Protein AF-A0A497KCW9-F1 (afdb_monomer_lite)

Radius of gyration: 21.96 Å; chains: 1; bounding box: 40×34×73 Å

pLDDT: mean 77.79, std 17.4, range [43.53, 96.5]

Sequence (121 aa):
HYIEQTDIYDTYLEKVMHQQPVEIPEDITVHGALIPYGASPLESLIITAIVKFGKGKASKEKIIDYLTLKPPEGGGWFKRTSTLILKVERALTRMVSRGDLTYHPETEQYEAIKKPSTTPL

Structure (mmCIF, N/CA/C/O backbone):
data_AF-A0A497KCW9-F1
#
_entry.id   AF-A0A497KCW9-F1
#
loop_
_atom_site.group_PDB
_atom_site.id
_atom_site.type_symbol
_atom_site.label_atom_id
_atom_site.label_alt_id
_atom_site.label_comp_id
_atom_site.label_asym_id
_atom_site.label_entity_id
_atom_site.label_seq_id
_atom_site.pdbx_PDB_ins_code
_atom_site.Cartn_x
_atom_site.Cartn_y
_atom_site.Cartn_z
_atom_site.occupancy
_atom_site.B_iso_or_equiv
_atom_site.auth_seq_id
_atom_site.auth_comp_id
_atom_site.auth_asym_id
_atom_site.auth_atom_id
_atom_site.pdbx_PDB_model_num
ATOM 1 N N . HIS A 1 1 ? 20.075 -14.583 -62.138 1.00 44.44 1 HIS A N 1
ATOM 2 C CA . HIS A 1 1 ? 20.190 -13.906 -60.832 1.00 44.44 1 HIS A CA 1
ATOM 3 C C . HIS A 1 1 ? 19.248 -14.579 -59.836 1.00 44.44 1 HIS A C 1
ATOM 5 O O . HIS A 1 1 ? 18.080 -14.235 -59.816 1.00 44.44 1 HIS A O 1
ATOM 11 N N . TYR A 1 2 ? 19.707 -15.603 -59.106 1.00 46.69 2 TYR A N 1
ATO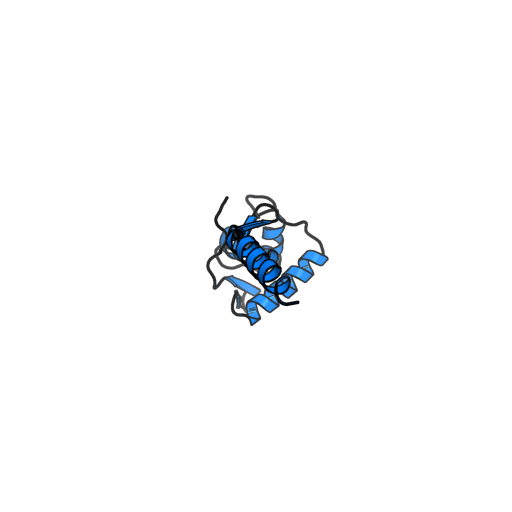M 12 C CA . TYR A 1 2 ? 18.900 -16.344 -58.108 1.00 46.69 2 TYR A CA 1
ATOM 13 C C . TYR A 1 2 ? 19.750 -16.845 -56.919 1.00 46.69 2 TYR A C 1
ATOM 15 O O . TYR A 1 2 ? 19.319 -17.714 -56.174 1.00 46.69 2 TYR A O 1
ATOM 23 N N . ILE A 1 3 ? 20.977 -16.331 -56.767 1.00 52.38 3 ILE A N 1
ATOM 24 C CA . ILE A 1 3 ? 21.977 -16.849 -55.813 1.00 52.38 3 ILE A CA 1
ATOM 25 C C . ILE A 1 3 ? 22.091 -15.947 -54.568 1.00 52.38 3 ILE A C 1
ATOM 27 O O . ILE A 1 3 ? 22.458 -16.420 -53.504 1.00 52.38 3 ILE A O 1
ATOM 31 N N . GLU A 1 4 ? 21.697 -14.671 -54.653 1.00 51.97 4 GLU A N 1
ATOM 32 C CA . GLU A 1 4 ? 21.875 -13.709 -53.550 1.00 51.97 4 GLU A CA 1
ATOM 33 C C . GLU A 1 4 ? 20.802 -13.790 -52.451 1.00 51.97 4 GLU A C 1
ATOM 35 O O . GLU A 1 4 ? 21.050 -13.354 -51.335 1.00 51.97 4 GLU A O 1
ATOM 40 N N . GLN A 1 5 ? 19.609 -14.332 -52.721 1.00 48.59 5 GLN A N 1
ATOM 41 C CA . GLN A 1 5 ? 18.525 -14.359 -51.722 1.00 48.59 5 GLN A CA 1
ATOM 42 C C . GLN A 1 5 ? 18.635 -15.513 -50.721 1.00 48.59 5 GLN A C 1
ATOM 44 O O . GLN A 1 5 ? 18.206 -15.355 -49.579 1.00 48.59 5 GLN A O 1
ATOM 49 N N . THR A 1 6 ? 19.209 -16.648 -51.126 1.00 50.00 6 THR A N 1
ATOM 50 C CA . THR A 1 6 ? 19.367 -17.824 -50.258 1.00 50.00 6 THR A CA 1
ATOM 51 C C . THR A 1 6 ? 20.364 -17.543 -49.132 1.00 50.00 6 THR A C 1
ATOM 53 O O . THR A 1 6 ? 20.085 -17.829 -47.974 1.00 50.00 6 THR A O 1
ATOM 56 N N . ASP A 1 7 ? 21.460 -16.854 -49.461 1.00 55.81 7 ASP A N 1
ATOM 57 C CA . ASP A 1 7 ? 22.552 -16.525 -48.537 1.00 55.81 7 ASP A CA 1
ATOM 58 C C . ASP A 1 7 ? 22.087 -15.617 -47.381 1.00 55.81 7 ASP A C 1
ATOM 60 O O . ASP A 1 7 ? 22.426 -15.810 -46.215 1.00 55.81 7 ASP A O 1
ATOM 64 N N . ILE A 1 8 ? 21.203 -14.658 -47.679 1.00 55.53 8 ILE A N 1
ATOM 65 C CA . ILE A 1 8 ? 20.656 -13.734 -46.674 1.00 55.53 8 ILE A CA 1
ATOM 66 C C . ILE A 1 8 ? 19.743 -14.478 -45.692 1.00 55.53 8 ILE A C 1
ATOM 68 O O . ILE A 1 8 ? 19.742 -14.164 -44.501 1.00 55.53 8 ILE A O 1
ATOM 72 N N . TYR A 1 9 ? 18.966 -15.448 -46.181 1.00 53.75 9 TYR A N 1
ATOM 73 C CA . TYR A 1 9 ? 18.036 -16.222 -45.359 1.00 53.75 9 TYR A CA 1
ATOM 74 C C . TYR A 1 9 ? 18.776 -17.203 -44.445 1.00 53.75 9 TYR A C 1
ATOM 76 O O . TYR A 1 9 ? 18.468 -17.265 -43.254 1.00 53.75 9 TYR A O 1
ATOM 84 N N . ASP A 1 10 ? 19.792 -17.885 -44.977 1.00 57.66 10 ASP A N 1
ATOM 85 C CA . ASP A 1 10 ? 20.649 -18.799 -44.217 1.00 57.66 10 ASP A CA 1
ATOM 86 C C . ASP A 1 10 ? 21.450 -18.039 -43.149 1.00 57.66 10 ASP A C 1
ATOM 88 O O . ASP A 1 10 ? 21.443 -18.419 -41.978 1.00 57.66 10 ASP A O 1
ATOM 92 N N . THR A 1 11 ? 22.009 -16.873 -43.496 1.00 60.38 11 THR A N 1
ATOM 93 C CA . THR A 1 11 ? 22.719 -16.007 -42.538 1.00 60.38 11 THR A CA 1
ATOM 94 C C . THR A 1 11 ? 21.799 -15.503 -41.418 1.00 60.38 11 THR A C 1
ATOM 96 O O . THR A 1 11 ? 22.215 -15.382 -40.262 1.00 60.38 11 THR A O 1
ATOM 99 N N . TYR A 1 12 ? 20.534 -15.192 -41.724 1.00 59.53 12 TYR A N 1
ATOM 100 C CA . TYR A 1 12 ? 19.566 -14.771 -40.708 1.00 59.53 12 TYR A CA 1
ATOM 101 C C . TYR A 1 12 ? 19.179 -15.928 -39.785 1.00 59.53 12 TYR A C 1
ATOM 103 O O . TYR A 1 12 ? 19.075 -15.725 -38.575 1.00 59.53 12 TYR A O 1
ATOM 111 N N . LEU A 1 13 ? 18.993 -17.132 -40.338 1.00 58.34 13 LEU A N 1
ATOM 112 C CA . LEU A 1 13 ? 18.678 -18.325 -39.558 1.00 58.34 13 LEU A CA 1
ATOM 113 C C . LEU A 1 13 ? 19.812 -18.665 -38.592 1.00 58.34 13 LEU A C 1
ATOM 115 O O . LEU A 1 13 ? 19.550 -18.821 -37.402 1.00 58.34 13 LEU A O 1
ATOM 119 N N . GLU A 1 14 ? 21.062 -18.688 -39.058 1.00 59.94 14 GLU A N 1
ATOM 120 C CA . GLU A 1 14 ? 22.222 -18.930 -38.193 1.00 59.94 14 GLU A CA 1
ATOM 121 C C . GLU A 1 14 ? 22.322 -17.873 -37.085 1.00 59.94 14 GLU A C 1
ATOM 123 O O . GLU A 1 14 ? 22.516 -18.196 -35.912 1.00 59.94 14 GLU A O 1
ATOM 128 N N . LYS A 1 15 ? 22.084 -16.597 -37.412 1.00 60.19 15 LYS A N 1
ATOM 129 C CA . LYS A 1 15 ? 22.119 -15.504 -36.433 1.00 60.19 15 LYS A CA 1
ATOM 130 C C . LYS A 1 15 ? 21.029 -15.615 -35.365 1.00 60.19 15 LYS A C 1
ATOM 132 O O . LYS A 1 15 ? 21.272 -15.223 -34.227 1.00 60.19 15 LYS A O 1
ATOM 137 N N . VAL A 1 16 ? 19.846 -16.128 -35.706 1.00 59.03 16 VAL A N 1
ATOM 138 C CA . VAL A 1 16 ? 18.755 -16.374 -34.745 1.00 59.03 16 VAL A CA 1
ATOM 139 C C . VAL A 1 16 ? 19.015 -17.650 -33.939 1.00 59.03 16 VAL A C 1
ATOM 141 O O . VAL A 1 16 ? 18.774 -17.663 -32.737 1.00 59.03 16 VAL A O 1
ATOM 144 N N . MET A 1 17 ? 19.577 -18.693 -34.553 1.00 59.75 17 MET A N 1
ATOM 145 C CA . MET A 1 17 ? 19.942 -19.942 -33.872 1.00 59.75 17 MET A CA 1
ATOM 146 C C . MET A 1 17 ? 21.087 -19.763 -32.862 1.00 59.75 17 MET A C 1
ATOM 148 O O . MET A 1 17 ? 21.161 -20.506 -31.886 1.00 59.75 17 MET A O 1
ATOM 152 N N . HIS A 1 18 ? 21.954 -18.766 -33.063 1.00 60.53 18 HIS A N 1
ATOM 153 C CA . HIS A 1 18 ? 23.040 -18.412 -32.144 1.00 60.53 18 HIS A CA 1
ATOM 154 C C . HIS A 1 18 ? 22.680 -17.334 -31.109 1.00 60.53 18 HIS A C 1
ATOM 156 O O . HIS A 1 18 ? 23.516 -17.006 -30.262 1.00 60.53 18 HIS A O 1
ATOM 162 N N . GLN A 1 19 ? 21.460 -16.785 -31.128 1.00 58.72 19 GLN A N 1
ATOM 163 C CA . GLN A 1 19 ? 20.990 -15.961 -30.017 1.00 58.72 19 GLN A CA 1
ATOM 164 C C . GLN A 1 19 ? 20.716 -16.877 -28.828 1.00 58.72 19 GLN A C 1
ATOM 166 O O . GLN A 1 19 ? 19.754 -17.644 -28.822 1.00 58.72 19 GLN A O 1
ATOM 171 N N . GLN A 1 20 ? 21.575 -16.804 -27.809 1.00 58.50 20 GLN A N 1
ATOM 172 C CA . GLN A 1 20 ? 21.244 -17.385 -26.515 1.00 58.50 20 GLN A CA 1
ATOM 173 C C . GLN A 1 20 ? 19.894 -16.805 -26.066 1.00 58.50 20 GLN A C 1
ATOM 175 O O . GLN A 1 20 ? 19.708 -15.587 -26.175 1.00 58.50 20 GLN A O 1
ATOM 180 N N . PRO A 1 21 ? 18.946 -17.641 -25.602 1.00 55.69 21 PRO A N 1
ATOM 181 C CA . PRO A 1 21 ? 17.703 -17.153 -25.031 1.00 55.69 21 PRO A CA 1
ATOM 182 C C . PRO A 1 21 ? 18.040 -16.099 -23.982 1.00 55.69 21 PRO A C 1
ATOM 184 O O . PRO A 1 21 ? 18.839 -16.354 -23.082 1.00 55.69 21 PRO A O 1
ATOM 187 N N . VAL A 1 22 ? 17.481 -14.898 -24.119 1.00 58.72 22 VAL A N 1
ATOM 188 C CA . VAL A 1 22 ? 17.640 -13.879 -23.084 1.00 58.72 22 VAL A CA 1
ATOM 189 C C . VAL A 1 22 ? 16.900 -14.402 -21.858 1.00 58.72 22 VAL A C 1
ATOM 191 O O . VAL A 1 22 ? 15.671 -14.462 -21.861 1.00 58.72 22 VAL A O 1
ATOM 194 N N . GLU A 1 23 ? 17.643 -14.834 -20.841 1.00 61.06 23 GLU A N 1
ATOM 195 C CA . GLU A 1 23 ? 17.069 -15.252 -19.566 1.00 61.06 23 GLU A CA 1
ATOM 196 C C . GLU A 1 23 ? 16.393 -14.037 -18.924 1.00 61.06 23 GLU A C 1
ATOM 198 O O . GLU A 1 23 ? 17.043 -13.080 -18.497 1.00 61.06 23 GLU A O 1
ATOM 203 N N . ILE A 1 24 ? 15.060 -14.043 -18.925 1.00 57.38 24 ILE A N 1
ATOM 204 C CA . ILE A 1 24 ? 14.266 -13.023 -18.248 1.00 57.38 24 ILE A CA 1
ATOM 205 C C . ILE A 1 24 ? 14.313 -13.356 -16.754 1.00 57.38 24 ILE A C 1
ATOM 207 O O . ILE A 1 24 ? 13.883 -14.448 -16.377 1.00 57.38 24 ILE A O 1
ATOM 211 N N . PRO A 1 25 ? 14.827 -12.459 -15.897 1.00 58.78 25 PRO A N 1
ATOM 212 C CA . PRO A 1 25 ? 14.892 -12.725 -14.468 1.00 58.78 25 PRO A CA 1
ATOM 213 C C . PRO A 1 25 ? 13.478 -12.812 -13.886 1.00 58.78 25 PRO A C 1
ATOM 215 O O . PRO A 1 25 ? 12.598 -12.058 -14.292 1.00 58.78 25 PRO A O 1
ATOM 218 N N . GLU A 1 26 ? 13.261 -13.708 -12.923 1.00 57.84 26 GLU A N 1
ATOM 219 C CA . GLU A 1 26 ? 11.961 -13.854 -12.251 1.00 57.84 26 GLU A CA 1
ATOM 220 C C . GLU A 1 26 ? 11.643 -12.651 -11.348 1.00 57.84 26 GLU A C 1
ATOM 222 O O . GLU A 1 26 ? 10.490 -12.230 -11.270 1.00 57.84 26 GLU A O 1
ATOM 227 N N . ASP A 1 27 ? 12.672 -12.048 -10.743 1.00 65.19 27 ASP A N 1
ATOM 228 C CA . ASP A 1 27 ? 12.577 -10.907 -9.831 1.00 65.19 27 ASP A CA 1
ATOM 229 C C . ASP A 1 27 ? 13.538 -9.773 -10.227 1.00 65.19 27 ASP A C 1
ATOM 231 O O . ASP A 1 27 ? 14.633 -9.988 -10.748 1.00 65.19 27 ASP A O 1
ATOM 235 N N . ILE A 1 28 ? 13.148 -8.538 -9.915 1.00 54.84 28 ILE A N 1
ATOM 236 C CA . ILE A 1 28 ? 13.967 -7.329 -10.027 1.00 54.84 28 ILE A CA 1
ATOM 237 C C . ILE A 1 28 ? 14.067 -6.626 -8.674 1.00 54.84 28 ILE A C 1
ATOM 239 O O . ILE A 1 28 ? 13.083 -6.478 -7.949 1.00 54.84 28 ILE A O 1
ATOM 243 N N . THR A 1 29 ? 15.257 -6.129 -8.339 1.00 59.56 29 THR A N 1
ATOM 244 C CA . THR A 1 29 ? 15.443 -5.304 -7.140 1.00 59.56 29 THR A CA 1
ATOM 245 C C . THR A 1 29 ? 15.038 -3.867 -7.442 1.00 59.56 29 THR A C 1
ATOM 247 O O . THR A 1 29 ? 15.732 -3.155 -8.167 1.00 59.56 29 THR A O 1
ATOM 250 N N . VAL A 1 30 ? 13.937 -3.404 -6.853 1.00 59.59 30 VAL A N 1
ATOM 251 C CA . VAL A 1 30 ? 13.464 -2.022 -6.988 1.00 59.59 30 VAL A CA 1
ATOM 252 C C . VAL A 1 30 ? 13.366 -1.391 -5.606 1.00 59.59 30 VAL A C 1
ATOM 254 O O . VAL A 1 30 ? 12.707 -1.915 -4.714 1.00 59.59 30 VAL A O 1
ATOM 257 N N . HIS A 1 31 ? 14.050 -0.259 -5.415 1.00 56.94 31 HIS A N 1
ATOM 258 C CA . HIS A 1 31 ? 14.084 0.486 -4.147 1.00 56.94 31 HIS A CA 1
ATOM 259 C C . HIS A 1 31 ? 14.516 -0.334 -2.912 1.00 56.94 31 HIS A C 1
ATOM 261 O O . HIS A 1 31 ? 14.219 0.061 -1.791 1.00 56.94 31 HIS A O 1
ATOM 267 N N . GLY A 1 32 ? 15.241 -1.444 -3.093 1.00 59.50 32 GLY A N 1
ATOM 268 C CA . GLY A 1 32 ? 15.669 -2.325 -1.997 1.00 59.50 32 GLY A CA 1
ATOM 269 C C . GLY A 1 32 ? 14.679 -3.443 -1.646 1.00 59.50 32 GLY A C 1
ATOM 270 O O . GLY A 1 32 ? 14.829 -4.067 -0.600 1.00 59.50 32 GLY A O 1
ATOM 271 N N . ALA A 1 33 ? 13.679 -3.704 -2.493 1.00 59.81 33 ALA A N 1
ATOM 272 C CA . ALA A 1 33 ? 12.812 -4.880 -2.413 1.00 59.81 33 ALA A CA 1
ATOM 273 C C . ALA A 1 33 ? 12.921 -5.730 -3.687 1.00 59.81 33 ALA A C 1
ATOM 275 O O . ALA A 1 33 ? 13.052 -5.175 -4.779 1.00 59.81 33 ALA A O 1
ATOM 276 N N . LEU A 1 34 ? 12.836 -7.055 -3.540 1.00 62.19 34 LEU A N 1
ATOM 277 C CA . LEU A 1 34 ? 12.670 -7.990 -4.656 1.00 62.19 34 LEU A CA 1
ATOM 278 C C . LEU A 1 34 ? 11.209 -7.970 -5.109 1.00 62.19 34 LEU A C 1
ATOM 280 O O . LEU A 1 34 ? 10.304 -8.159 -4.293 1.00 62.19 34 LEU A O 1
ATOM 284 N N . ILE A 1 35 ? 10.987 -7.685 -6.388 1.00 66.88 35 ILE A N 1
ATOM 285 C CA . ILE A 1 35 ? 9.664 -7.549 -6.998 1.00 66.88 35 ILE A CA 1
ATOM 286 C C . ILE A 1 35 ? 9.608 -8.439 -8.241 1.00 66.88 35 ILE A C 1
ATOM 288 O O . ILE A 1 35 ? 10.521 -8.331 -9.058 1.00 66.88 35 ILE A O 1
ATOM 292 N N . PRO A 1 36 ? 8.532 -9.219 -8.451 1.00 62.94 36 PRO A N 1
ATOM 293 C CA . PRO A 1 36 ? 8.401 -10.047 -9.642 1.00 62.94 36 PRO A CA 1
ATOM 294 C C . PRO A 1 36 ? 8.524 -9.241 -10.932 1.00 62.94 36 PRO A C 1
ATOM 296 O O . PRO A 1 36 ? 7.975 -8.138 -11.061 1.00 62.94 36 PRO A O 1
ATOM 299 N N . TYR A 1 37 ? 9.215 -9.807 -11.912 1.00 49.62 37 TYR A N 1
ATOM 300 C CA . TYR A 1 37 ? 9.403 -9.191 -13.214 1.00 49.62 37 TYR A CA 1
ATOM 301 C C . TYR A 1 37 ? 8.051 -8.953 -13.904 1.00 49.62 37 TYR A C 1
ATOM 303 O O . TYR A 1 37 ? 7.213 -9.845 -14.021 1.00 49.62 37 TYR A O 1
ATOM 311 N N . GLY A 1 38 ? 7.811 -7.709 -14.331 1.00 62.34 38 GLY A N 1
ATOM 312 C CA . GLY A 1 38 ? 6.545 -7.279 -14.938 1.00 62.34 38 GLY A CA 1
ATOM 313 C C . GLY A 1 38 ? 5.443 -6.863 -13.950 1.00 62.34 38 GLY A C 1
ATOM 314 O O . GLY A 1 38 ? 4.426 -6.318 -14.383 1.00 62.34 38 GLY A O 1
ATOM 315 N N . ALA A 1 39 ? 5.629 -7.041 -12.637 1.00 70.31 39 ALA A N 1
ATOM 316 C CA . ALA A 1 39 ? 4.688 -6.544 -11.634 1.00 70.31 39 ALA A CA 1
ATOM 317 C C . ALA A 1 39 ? 4.861 -5.035 -11.388 1.00 70.31 39 ALA A C 1
ATOM 319 O O . ALA A 1 39 ? 5.955 -4.480 -11.492 1.00 70.31 39 ALA A O 1
ATOM 320 N N . SER A 1 40 ? 3.776 -4.343 -11.017 1.00 82.88 40 SER A N 1
ATOM 321 C CA . SER A 1 40 ? 3.872 -2.937 -10.612 1.00 82.88 40 SER A CA 1
ATOM 322 C C . SER A 1 40 ? 4.662 -2.827 -9.299 1.00 82.88 40 SER A C 1
ATOM 324 O O . SER A 1 40 ? 4.230 -3.409 -8.293 1.00 82.88 40 SER A O 1
ATOM 326 N N . PRO A 1 41 ? 5.773 -2.059 -9.251 1.00 85.75 41 PRO A N 1
ATOM 327 C CA . PRO A 1 41 ? 6.588 -1.964 -8.044 1.00 85.75 41 PRO A CA 1
ATOM 328 C C . PRO A 1 41 ? 5.814 -1.442 -6.833 1.00 85.75 41 PRO A C 1
ATOM 330 O O . PRO A 1 41 ? 5.920 -1.978 -5.735 1.00 85.75 41 PRO A O 1
ATOM 333 N N . LEU A 1 42 ? 4.981 -0.420 -7.041 1.00 89.38 42 LEU A N 1
ATOM 334 C CA . LEU A 1 42 ? 4.189 0.172 -5.966 1.00 89.38 42 LEU A CA 1
ATOM 335 C C . LEU A 1 42 ? 3.145 -0.809 -5.420 1.00 89.38 42 LEU A C 1
ATOM 337 O O . LEU A 1 42 ? 2.993 -0.917 -4.211 1.00 89.38 42 LEU A O 1
ATOM 341 N N . GLU A 1 43 ? 2.433 -1.520 -6.295 1.00 91.25 43 GLU A N 1
ATOM 342 C CA . GLU A 1 43 ? 1.375 -2.455 -5.885 1.00 91.25 43 GLU A CA 1
ATOM 343 C C . GLU A 1 43 ? 1.967 -3.653 -5.132 1.00 91.25 43 GLU A C 1
ATOM 345 O O . GLU A 1 43 ? 1.433 -4.059 -4.102 1.00 91.25 43 GLU A O 1
ATOM 350 N N . SER A 1 44 ? 3.124 -4.148 -5.581 1.00 88.75 44 SER A N 1
ATOM 351 C CA . SER A 1 44 ? 3.856 -5.218 -4.896 1.00 88.75 44 SER A CA 1
ATOM 352 C C . SER A 1 44 ? 4.288 -4.783 -3.496 1.00 88.75 44 SER A C 1
ATOM 354 O O . SER A 1 44 ? 4.020 -5.479 -2.521 1.00 88.75 44 SER A O 1
ATOM 356 N N . LEU A 1 45 ? 4.864 -3.582 -3.377 1.00 90.38 45 LEU A N 1
ATOM 357 C CA . LEU A 1 45 ? 5.269 -3.018 -2.090 1.00 90.38 45 LEU A CA 1
ATOM 358 C C . LEU A 1 45 ? 4.080 -2.743 -1.157 1.00 90.38 45 LEU A C 1
ATOM 360 O O . LEU A 1 45 ? 4.217 -2.907 0.052 1.00 90.38 45 LEU A O 1
ATOM 364 N N . ILE A 1 46 ? 2.911 -2.371 -1.689 1.00 92.81 46 ILE A N 1
ATOM 365 C CA . ILE A 1 46 ? 1.673 -2.230 -0.905 1.00 92.81 46 ILE A CA 1
ATOM 366 C C . ILE A 1 46 ? 1.258 -3.579 -0.308 1.00 92.81 46 ILE A C 1
ATOM 368 O O . ILE A 1 46 ? 0.982 -3.648 0.889 1.00 92.81 46 ILE A O 1
ATOM 372 N N . ILE A 1 47 ? 1.254 -4.658 -1.100 1.00 90.62 47 ILE A N 1
ATOM 3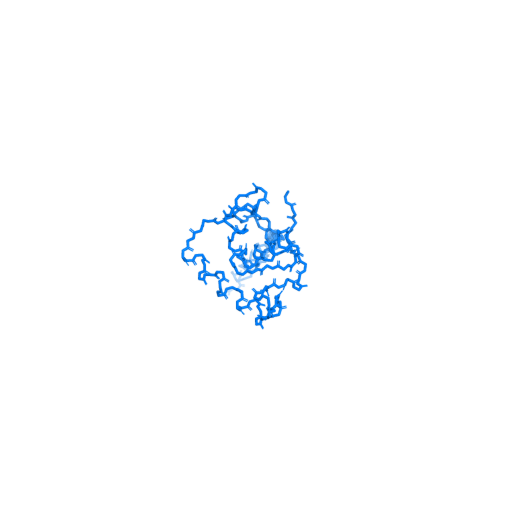73 C CA . ILE A 1 47 ? 0.924 -6.004 -0.600 1.00 90.62 47 ILE A CA 1
ATOM 374 C C . ILE A 1 47 ? 1.919 -6.414 0.487 1.00 90.62 47 ILE A C 1
ATOM 376 O O . ILE A 1 47 ? 1.513 -6.822 1.575 1.00 90.62 47 ILE A O 1
ATOM 380 N N . THR A 1 48 ? 3.219 -6.253 0.230 1.00 88.06 48 THR A N 1
ATOM 381 C CA . THR A 1 48 ? 4.266 -6.555 1.213 1.00 88.06 48 THR A CA 1
ATOM 382 C C . THR A 1 48 ? 4.078 -5.747 2.491 1.00 88.06 48 THR A C 1
ATOM 384 O O . THR A 1 48 ? 4.195 -6.302 3.581 1.00 88.06 48 THR A O 1
ATOM 387 N N . ALA A 1 49 ? 3.737 -4.461 2.383 1.00 90.94 49 ALA A N 1
ATOM 388 C CA . ALA A 1 49 ? 3.496 -3.604 3.535 1.00 90.94 49 ALA A CA 1
ATOM 389 C C . ALA A 1 49 ? 2.314 -4.094 4.388 1.00 90.94 49 ALA A C 1
ATOM 391 O O . ALA A 1 49 ? 2.444 -4.229 5.607 1.00 90.94 49 ALA A O 1
ATOM 392 N N . ILE A 1 50 ? 1.184 -4.412 3.748 1.00 91.81 50 ILE A N 1
ATOM 393 C CA . ILE A 1 50 ? -0.019 -4.926 4.416 1.00 91.81 50 ILE A CA 1
ATOM 394 C C . ILE A 1 50 ? 0.278 -6.258 5.109 1.00 91.81 50 ILE A C 1
ATOM 396 O O . ILE A 1 50 ? -0.065 -6.441 6.277 1.00 91.81 50 ILE A O 1
ATOM 400 N N . VAL A 1 51 ? 0.939 -7.190 4.420 1.00 89.56 51 VAL A N 1
ATOM 401 C CA . VAL A 1 51 ? 1.174 -8.531 4.964 1.00 89.56 51 VAL A CA 1
ATOM 402 C C . VAL A 1 51 ? 2.228 -8.509 6.069 1.00 89.56 51 VAL A C 1
ATOM 404 O O . VAL A 1 51 ? 2.005 -9.077 7.136 1.00 89.56 51 VAL A O 1
ATOM 407 N N . LYS A 1 52 ? 3.363 -7.837 5.844 1.00 86.56 52 LYS A N 1
ATOM 408 C CA . LYS A 1 52 ? 4.507 -7.865 6.764 1.00 86.56 52 LYS A CA 1
ATOM 409 C C . LYS A 1 52 ? 4.295 -6.988 7.995 1.00 86.56 52 LYS A C 1
ATOM 411 O O . LYS A 1 52 ? 4.564 -7.436 9.105 1.00 86.56 52 LYS A O 1
ATOM 416 N N . PHE A 1 53 ? 3.821 -5.756 7.814 1.00 88.44 53 PHE A N 1
ATOM 417 C CA . PHE A 1 53 ? 3.712 -4.782 8.907 1.00 88.44 53 PHE A CA 1
ATOM 418 C C . PHE A 1 53 ? 2.277 -4.642 9.426 1.00 88.44 53 PHE A C 1
ATOM 420 O O . PHE A 1 53 ? 2.072 -4.522 10.632 1.00 88.44 53 PHE A O 1
ATOM 427 N N . GLY A 1 54 ? 1.283 -4.734 8.538 1.00 85.25 54 GLY A N 1
ATOM 428 C CA . GLY A 1 54 ? -0.141 -4.735 8.899 1.00 85.25 54 GLY A CA 1
ATOM 429 C C . GLY A 1 54 ? -0.677 -6.088 9.385 1.00 85.25 54 GLY A C 1
ATOM 430 O O . GLY A 1 54 ? -1.835 -6.190 9.774 1.00 85.25 54 GLY A O 1
ATOM 431 N N . LYS A 1 55 ? 0.137 -7.155 9.365 1.00 87.06 55 LYS A N 1
ATOM 432 C CA . LYS A 1 55 ? -0.294 -8.528 9.703 1.00 87.06 55 LYS A CA 1
ATOM 433 C C . LYS A 1 55 ? -1.519 -8.984 8.891 1.00 87.06 55 LYS A C 1
ATOM 435 O O . LYS A 1 55 ? -2.383 -9.692 9.401 1.00 87.06 55 LYS A O 1
ATOM 440 N N . GLY A 1 56 ? -1.592 -8.557 7.631 1.00 87.12 56 GLY A N 1
ATOM 441 C CA . GLY A 1 56 ? -2.659 -8.903 6.691 1.00 87.12 56 GLY A CA 1
ATOM 442 C C . GLY A 1 56 ? -3.712 -7.814 6.482 1.00 87.12 56 GLY A C 1
ATOM 443 O O . GLY A 1 56 ? -4.388 -7.861 5.457 1.00 87.12 56 GLY A O 1
ATOM 444 N N . LYS A 1 57 ? -3.818 -6.809 7.369 1.00 92.62 57 LYS A N 1
ATOM 445 C CA . LYS A 1 57 ? -4.773 -5.691 7.240 1.00 92.62 57 LYS A CA 1
ATOM 446 C C . LYS A 1 57 ? -4.136 -4.348 7.581 1.00 92.62 57 LYS A C 1
ATOM 448 O O . LYS A 1 57 ? -3.405 -4.236 8.557 1.00 92.62 57 LYS A O 1
ATOM 453 N N . ALA A 1 58 ? -4.421 -3.302 6.813 1.00 94.75 58 ALA A N 1
ATOM 454 C CA . ALA A 1 58 ? -3.931 -1.962 7.137 1.00 94.75 58 ALA A CA 1
ATOM 455 C C . ALA A 1 58 ? -4.822 -0.855 6.566 1.00 94.75 58 ALA A C 1
ATOM 457 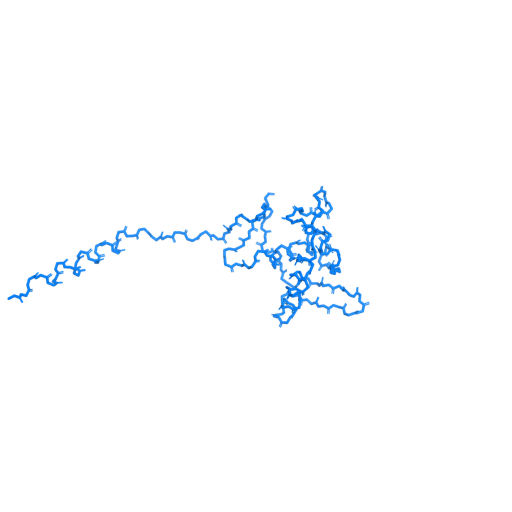O O . ALA A 1 58 ? -5.382 -1.000 5.482 1.00 94.75 58 ALA A O 1
ATOM 458 N N . SER A 1 59 ? -4.919 0.274 7.273 1.00 96.50 59 SER A N 1
ATOM 459 C CA . SER A 1 59 ? -5.526 1.494 6.726 1.00 96.50 59 SER A CA 1
ATOM 460 C C . SER A 1 59 ? -4.602 2.157 5.701 1.00 96.50 59 SER A C 1
ATOM 462 O O . SER A 1 59 ? -3.394 1.903 5.676 1.00 96.50 59 SER A O 1
ATOM 464 N N . LYS A 1 60 ? -5.152 3.050 4.872 1.00 95.50 60 LYS A N 1
ATOM 465 C CA . LYS A 1 60 ? -4.383 3.810 3.871 1.00 95.50 60 LYS A CA 1
ATOM 466 C C . LYS A 1 60 ? -3.192 4.539 4.502 1.00 95.50 60 LYS A C 1
ATOM 468 O O . LYS A 1 60 ? -2.072 4.438 4.006 1.00 95.50 60 LYS A O 1
ATOM 473 N N . GLU A 1 61 ? -3.417 5.232 5.614 1.00 95.44 61 GLU A N 1
ATOM 474 C CA . GLU A 1 61 ? -2.393 5.980 6.343 1.00 95.44 61 GLU A CA 1
ATOM 475 C C . GLU A 1 61 ? -1.289 5.048 6.838 1.00 95.44 61 GLU A C 1
ATOM 477 O O . GLU A 1 61 ? -0.113 5.351 6.644 1.00 95.44 61 GLU A O 1
ATOM 482 N N . LYS A 1 62 ? -1.652 3.879 7.383 1.00 95.81 62 LYS A N 1
ATOM 483 C CA . LYS A 1 62 ? -0.676 2.878 7.827 1.00 95.81 62 LYS A CA 1
ATOM 484 C C . LYS A 1 62 ? 0.120 2.289 6.676 1.00 95.81 62 LYS A C 1
ATOM 486 O O . LYS A 1 62 ? 1.322 2.117 6.815 1.00 95.81 62 LYS A O 1
ATOM 491 N N . ILE A 1 63 ? -0.499 2.050 5.524 1.00 95.50 63 ILE A N 1
ATOM 492 C CA . ILE A 1 63 ? 0.219 1.604 4.325 1.00 95.50 63 ILE A CA 1
ATOM 493 C C . ILE A 1 63 ? 1.248 2.658 3.905 1.00 95.50 63 ILE A C 1
ATOM 495 O O . ILE A 1 63 ? 2.397 2.319 3.638 1.00 95.50 63 ILE A O 1
ATOM 499 N N . ILE A 1 64 ? 0.880 3.941 3.898 1.00 95.25 64 ILE A N 1
ATOM 500 C CA . ILE A 1 64 ? 1.818 5.027 3.579 1.00 95.25 64 ILE A CA 1
ATOM 501 C C . ILE A 1 64 ? 2.940 5.099 4.623 1.00 95.25 64 ILE A C 1
ATOM 503 O O . ILE A 1 64 ? 4.102 5.272 4.249 1.00 95.25 64 ILE A O 1
ATOM 507 N N . ASP A 1 65 ? 2.625 4.937 5.910 1.00 95.25 65 ASP A N 1
ATOM 508 C CA . ASP A 1 65 ? 3.625 4.860 6.978 1.00 95.25 65 ASP A CA 1
ATOM 509 C C . ASP A 1 65 ? 4.594 3.700 6.717 1.00 95.25 65 ASP A C 1
ATOM 511 O O . ASP A 1 65 ? 5.795 3.922 6.632 1.00 95.25 65 ASP A O 1
ATOM 515 N N . TYR A 1 66 ? 4.101 2.488 6.465 1.00 94.44 66 TYR A N 1
ATOM 516 C CA . TYR A 1 66 ? 4.933 1.316 6.179 1.00 94.44 66 TYR A CA 1
ATOM 517 C C . TYR A 1 66 ? 5.808 1.484 4.937 1.00 94.44 66 TYR A C 1
ATOM 519 O O . TYR A 1 66 ? 6.937 0.999 4.900 1.00 94.44 66 TYR A O 1
ATOM 527 N N . LEU A 1 67 ? 5.322 2.189 3.918 1.00 92.56 67 LEU A N 1
ATOM 528 C CA . LEU A 1 67 ? 6.096 2.472 2.712 1.00 92.56 67 LEU A CA 1
ATOM 529 C C . LEU A 1 67 ? 7.206 3.513 2.937 1.00 92.56 67 LEU A C 1
ATOM 531 O O . LEU A 1 67 ? 8.132 3.583 2.127 1.00 92.56 67 LEU A O 1
ATOM 535 N N . THR A 1 68 ? 7.116 4.335 3.990 1.00 93.25 68 THR A N 1
ATOM 536 C CA . THR A 1 68 ? 7.964 5.530 4.165 1.00 93.25 68 THR A CA 1
ATOM 537 C C . THR A 1 68 ? 8.826 5.532 5.424 1.00 93.25 68 THR A C 1
ATOM 539 O O . THR A 1 68 ? 9.937 6.062 5.400 1.00 93.25 68 THR A O 1
ATOM 542 N N . LEU A 1 69 ? 8.349 4.936 6.515 1.00 90.56 69 LEU A N 1
ATOM 543 C CA . LEU A 1 69 ? 9.099 4.755 7.752 1.00 90.56 69 LEU A CA 1
ATOM 544 C C . LEU A 1 69 ? 10.160 3.675 7.573 1.00 90.56 69 LEU A C 1
ATOM 546 O O . LEU A 1 69 ? 9.978 2.712 6.829 1.00 90.56 69 LEU A O 1
ATOM 550 N N . LYS A 1 70 ? 11.286 3.853 8.263 1.00 88.56 70 LYS A N 1
ATOM 551 C CA . LYS A 1 70 ? 12.403 2.908 8.230 1.00 88.56 70 LYS A CA 1
ATOM 552 C C . LYS A 1 70 ? 12.074 1.641 9.035 1.00 88.56 70 LYS A C 1
ATOM 554 O O . LYS A 1 70 ? 11.188 1.669 9.891 1.00 88.56 70 LYS A O 1
ATOM 559 N N . PRO A 1 71 ? 12.816 0.544 8.818 1.00 84.25 71 PRO A N 1
ATOM 560 C CA . PRO A 1 71 ? 12.741 -0.620 9.694 1.00 84.25 71 PRO A CA 1
ATOM 561 C C . PRO A 1 71 ? 12.998 -0.236 11.164 1.00 84.25 71 PRO A C 1
ATOM 563 O O . PRO A 1 71 ? 13.859 0.613 11.411 1.00 84.25 71 PRO A O 1
ATOM 566 N N . PRO A 1 72 ? 12.295 -0.846 12.140 1.00 86.44 72 PRO A N 1
ATOM 567 C CA . PRO A 1 72 ? 11.363 -1.975 12.000 1.00 86.44 72 PRO A CA 1
ATOM 568 C C . PRO A 1 72 ? 9.912 -1.578 11.673 1.00 86.44 72 PRO A C 1
ATOM 570 O O . PRO A 1 72 ? 9.079 -2.449 11.436 1.00 86.44 72 PRO A O 1
ATOM 573 N N . GLU A 1 73 ? 9.602 -0.285 11.677 1.00 85.06 73 GLU A N 1
ATOM 574 C CA . GLU A 1 73 ? 8.237 0.245 11.569 1.00 85.06 73 GLU A CA 1
ATOM 575 C C . GLU A 1 73 ? 7.688 0.185 10.139 1.00 85.06 73 GLU A C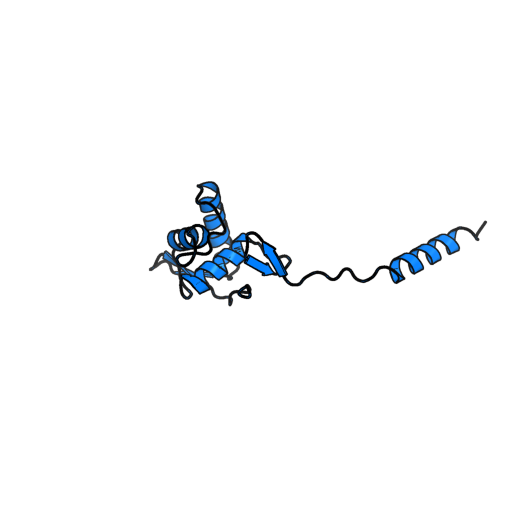 1
ATOM 577 O O . GLU A 1 73 ? 6.476 0.136 9.948 1.00 85.06 73 GLU A O 1
ATOM 582 N N . GLY A 1 74 ? 8.572 0.169 9.141 1.00 87.62 74 GLY A N 1
ATOM 583 C CA . GLY A 1 74 ? 8.240 0.059 7.727 1.00 87.62 74 GLY A CA 1
ATOM 584 C C . GLY A 1 74 ? 9.423 -0.417 6.884 1.00 87.62 74 GLY A C 1
ATOM 585 O O . GLY A 1 74 ? 10.463 -0.828 7.400 1.00 87.62 74 GLY A O 1
ATOM 586 N N . GLY A 1 75 ? 9.259 -0.387 5.565 1.00 83.81 75 GLY A N 1
ATOM 587 C CA . GLY A 1 75 ? 10.293 -0.761 4.600 1.00 83.81 75 GLY A CA 1
ATOM 588 C C . GLY A 1 75 ? 11.199 0.391 4.168 1.00 83.81 75 GLY A C 1
ATOM 589 O O . GLY A 1 75 ? 12.288 0.150 3.658 1.00 83.81 75 GLY A O 1
ATOM 590 N N . GLY A 1 76 ? 10.785 1.644 4.378 1.00 85.94 76 GLY A N 1
ATOM 591 C CA . GLY A 1 76 ? 11.577 2.830 4.033 1.00 85.94 76 GLY A CA 1
ATOM 592 C C . GLY A 1 76 ? 11.851 2.990 2.534 1.00 85.94 76 GLY A C 1
ATOM 593 O O . GLY A 1 76 ? 12.819 3.650 2.159 1.00 85.94 76 GLY A O 1
ATOM 594 N N . TRP A 1 77 ? 11.025 2.382 1.679 1.00 87.50 77 TRP A N 1
ATOM 595 C CA . TRP A 1 77 ? 11.233 2.331 0.228 1.00 87.50 77 TRP A CA 1
ATOM 596 C C . TRP A 1 77 ? 10.970 3.670 -0.466 1.00 87.50 77 TRP A C 1
ATOM 598 O O . TRP A 1 77 ? 11.549 3.956 -1.515 1.00 87.50 77 TRP A O 1
ATOM 608 N N . PHE A 1 78 ? 10.111 4.511 0.115 1.00 88.94 78 PHE A N 1
ATOM 609 C CA . PHE A 1 78 ? 9.729 5.799 -0.455 1.00 88.94 78 PHE A CA 1
ATOM 610 C C . PHE A 1 78 ? 9.862 6.953 0.540 1.00 88.94 78 PHE A C 1
ATOM 612 O O . PHE A 1 78 ? 9.888 6.780 1.753 1.00 88.94 78 PHE A O 1
ATOM 619 N N . LYS A 1 79 ? 9.875 8.181 0.013 1.00 89.50 79 LYS A N 1
ATOM 620 C CA . LYS A 1 79 ? 9.721 9.401 0.816 1.00 89.50 79 LYS A CA 1
ATOM 621 C C . LYS A 1 79 ? 8.253 9.806 0.873 1.00 89.50 79 LYS A C 1
ATOM 623 O O . LYS A 1 79 ? 7.574 9.820 -0.157 1.00 89.50 79 LYS A O 1
ATOM 628 N N . ARG A 1 80 ? 7.776 10.205 2.055 1.00 92.38 80 ARG A N 1
ATOM 629 C CA . ARG A 1 80 ? 6.410 10.712 2.219 1.00 92.38 80 ARG A CA 1
ATOM 630 C C . ARG A 1 80 ? 6.252 12.032 1.463 1.00 92.38 80 ARG A C 1
ATOM 632 O O . ARG A 1 80 ? 6.883 13.028 1.796 1.00 92.38 80 ARG A O 1
ATOM 639 N N . THR A 1 81 ? 5.420 12.020 0.429 1.00 93.44 81 THR A N 1
ATOM 640 C CA . THR A 1 81 ? 5.104 13.183 -0.414 1.00 93.44 81 THR A CA 1
ATOM 641 C C . THR A 1 81 ? 3.638 13.120 -0.826 1.00 93.44 81 THR A C 1
ATOM 643 O O . THR A 1 81 ? 3.080 12.027 -0.934 1.00 93.44 81 THR A O 1
ATOM 646 N N . SER A 1 82 ? 3.012 14.262 -1.119 1.00 93.06 82 SER A N 1
ATOM 647 C CA . SER A 1 82 ? 1.615 14.310 -1.585 1.00 93.06 82 SER A CA 1
ATOM 648 C C . SER A 1 82 ? 1.398 13.478 -2.855 1.00 93.06 82 SER A C 1
ATOM 650 O O . SER A 1 82 ? 0.388 12.794 -2.998 1.00 93.06 82 SER A O 1
ATOM 652 N N . THR A 1 83 ? 2.392 13.452 -3.748 1.00 93.75 83 THR A N 1
ATOM 653 C CA . THR A 1 83 ? 2.373 12.627 -4.962 1.00 93.75 83 THR A CA 1
ATOM 654 C C . THR A 1 83 ? 2.348 11.134 -4.646 1.00 93.75 83 THR A C 1
ATOM 656 O O . THR A 1 83 ? 1.625 10.389 -5.305 1.00 93.75 83 THR A O 1
ATOM 659 N N . LEU A 1 84 ? 3.118 10.678 -3.651 1.00 91.44 84 LEU A N 1
ATOM 660 C CA . LEU A 1 84 ? 3.078 9.281 -3.218 1.00 91.44 84 LEU A CA 1
ATOM 661 C C . LEU A 1 84 ? 1.699 8.929 -2.659 1.00 91.44 84 LEU A C 1
ATOM 663 O O . LEU A 1 84 ? 1.156 7.899 -3.034 1.00 91.44 84 LEU A O 1
ATOM 667 N N . ILE A 1 85 ? 1.123 9.794 -1.821 1.00 94.06 85 ILE A N 1
ATOM 668 C CA . ILE A 1 85 ? -0.200 9.578 -1.216 1.00 94.06 85 ILE A CA 1
ATOM 669 C C . ILE A 1 85 ? -1.258 9.371 -2.309 1.00 94.06 85 ILE A C 1
ATOM 671 O O . ILE A 1 85 ? -1.965 8.367 -2.295 1.00 94.06 85 ILE A O 1
ATOM 675 N N . LEU A 1 86 ? -1.292 10.251 -3.315 1.00 95.00 86 LEU A N 1
ATOM 676 C CA . LEU A 1 86 ? -2.210 10.131 -4.454 1.00 95.00 86 LEU A CA 1
ATOM 677 C C . LEU A 1 86 ? -1.969 8.860 -5.279 1.00 95.00 86 LEU A C 1
ATOM 679 O O . LEU A 1 86 ? -2.914 8.232 -5.758 1.00 95.00 86 LEU A O 1
ATOM 683 N N . LYS A 1 87 ? -0.704 8.468 -5.471 1.00 94.06 87 LYS A N 1
ATOM 684 C CA . LYS A 1 87 ? -0.359 7.227 -6.178 1.00 94.06 87 LYS A CA 1
ATOM 685 C C . LYS A 1 87 ? -0.813 5.992 -5.403 1.00 94.06 87 LYS A C 1
ATOM 687 O O . LYS A 1 87 ? -1.343 5.076 -6.025 1.00 94.06 87 LYS A O 1
ATOM 692 N N . VAL A 1 88 ? -0.628 5.975 -4.083 1.00 95.38 88 VAL A N 1
ATOM 693 C CA . VAL A 1 88 ? -1.075 4.886 -3.204 1.00 95.38 88 VAL A CA 1
ATOM 694 C C . VAL A 1 88 ? -2.595 4.785 -3.233 1.00 95.38 88 VAL A C 1
ATOM 696 O O . VAL A 1 88 ? -3.108 3.702 -3.468 1.00 95.38 88 VAL A O 1
ATOM 699 N N . GLU A 1 89 ? -3.319 5.895 -3.108 1.00 95.44 89 GLU A N 1
ATOM 700 C CA . GLU A 1 89 ? -4.785 5.904 -3.179 1.00 95.44 89 GLU A CA 1
ATOM 701 C C . GLU A 1 89 ? -5.306 5.328 -4.503 1.00 95.44 89 GLU A C 1
ATOM 703 O O . GLU A 1 89 ? -6.094 4.385 -4.509 1.00 95.44 89 GLU A O 1
ATOM 708 N N . ARG A 1 90 ? -4.774 5.799 -5.638 1.00 95.44 90 ARG A N 1
ATOM 709 C CA . ARG A 1 90 ? -5.125 5.258 -6.961 1.00 95.44 90 ARG A CA 1
ATOM 710 C C . ARG A 1 90 ? -4.729 3.791 -7.128 1.00 95.44 90 ARG A C 1
ATOM 712 O O . ARG A 1 90 ? -5.388 3.060 -7.865 1.00 95.44 90 ARG A O 1
ATOM 719 N N . ALA A 1 91 ? -3.625 3.358 -6.523 1.00 94.44 91 ALA A N 1
ATOM 720 C CA . ALA A 1 91 ? -3.215 1.960 -6.545 1.00 94.4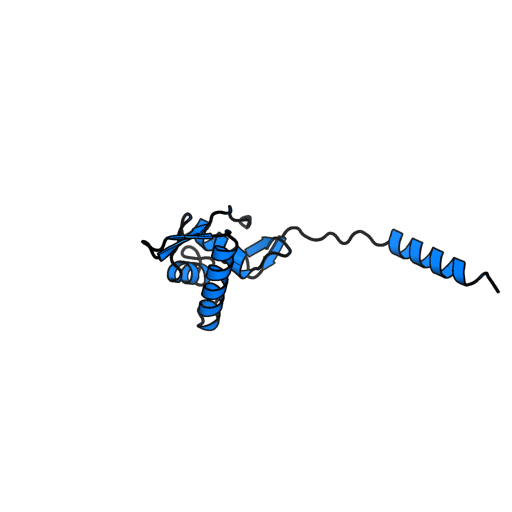4 91 ALA A CA 1
ATOM 721 C C . ALA A 1 91 ? -4.187 1.096 -5.736 1.00 94.44 91 ALA A C 1
ATOM 723 O O . ALA A 1 91 ? -4.680 0.113 -6.274 1.00 94.44 91 ALA A O 1
ATOM 724 N N . LEU A 1 92 ? -4.547 1.508 -4.519 1.00 95.12 92 LEU A N 1
ATOM 725 C CA . LEU A 1 92 ? -5.500 0.802 -3.664 1.00 95.12 92 LEU A CA 1
ATOM 726 C C . LEU A 1 92 ? -6.864 0.642 -4.343 1.00 95.12 92 LEU A C 1
ATOM 728 O O . LEU A 1 92 ? -7.364 -0.476 -4.416 1.00 95.12 92 LEU A O 1
ATOM 732 N N . THR A 1 93 ? -7.422 1.704 -4.937 1.00 94.56 93 THR A N 1
ATOM 733 C CA . THR A 1 93 ? -8.690 1.609 -5.684 1.00 94.56 93 THR A CA 1
ATOM 734 C C . THR A 1 93 ? -8.608 0.595 -6.828 1.00 94.56 93 THR A C 1
ATOM 736 O O . THR A 1 93 ? -9.512 -0.222 -6.990 1.00 94.56 93 THR A O 1
ATOM 739 N N . ARG A 1 94 ? -7.517 0.611 -7.611 1.00 93.38 94 ARG A N 1
ATOM 740 C CA . ARG A 1 94 ? -7.317 -0.335 -8.725 1.00 93.38 94 ARG A CA 1
ATOM 741 C C . ARG A 1 94 ? -7.108 -1.769 -8.241 1.00 93.38 94 ARG A C 1
ATOM 743 O O . ARG A 1 94 ? -7.594 -2.703 -8.863 1.00 93.38 94 ARG A O 1
ATOM 750 N N . MET A 1 95 ? -6.385 -1.958 -7.145 1.00 92.94 95 MET A N 1
ATOM 751 C CA . MET A 1 95 ? -6.138 -3.281 -6.576 1.00 92.94 95 MET A CA 1
ATOM 752 C C . MET A 1 95 ? -7.415 -3.888 -5.990 1.00 92.94 95 MET A C 1
ATOM 754 O O . MET A 1 95 ? -7.651 -5.079 -6.168 1.00 92.94 95 MET A O 1
ATOM 758 N N . VAL A 1 96 ? -8.269 -3.077 -5.360 1.00 93.56 96 VAL A N 1
ATOM 759 C CA . VAL A 1 96 ? -9.595 -3.516 -4.903 1.00 93.56 96 VAL A CA 1
ATOM 760 C C . VAL A 1 96 ? -10.485 -3.881 -6.091 1.00 93.56 96 VAL A C 1
ATOM 762 O O . VAL A 1 96 ? -11.082 -4.952 -6.093 1.00 93.56 96 VAL A O 1
ATOM 765 N N . SER A 1 97 ? -10.532 -3.056 -7.144 1.00 90.94 97 SER A N 1
ATOM 766 C CA . SER A 1 97 ? -11.379 -3.348 -8.310 1.00 90.94 97 SER A CA 1
ATOM 767 C C . SER A 1 97 ? -10.943 -4.594 -9.091 1.00 90.94 97 SER A C 1
ATOM 769 O O . SER A 1 97 ? -11.787 -5.266 -9.678 1.00 90.94 97 SER A O 1
ATOM 771 N N . ARG A 1 98 ? -9.646 -4.930 -9.083 1.00 89.38 98 ARG A N 1
ATOM 772 C CA . ARG A 1 98 ? -9.109 -6.173 -9.667 1.00 89.38 98 ARG A CA 1
ATOM 773 C C . ARG A 1 98 ? -9.235 -7.397 -8.751 1.00 89.38 98 ARG A C 1
ATOM 775 O O . ARG A 1 98 ? -8.941 -8.500 -9.203 1.00 89.38 98 ARG A O 1
ATOM 782 N N . GLY A 1 99 ? -9.636 -7.224 -7.489 1.00 86.69 99 GLY A N 1
ATOM 783 C CA . GLY A 1 99 ? -9.711 -8.311 -6.508 1.00 86.69 99 GLY A CA 1
ATOM 784 C C . GLY A 1 99 ? -8.350 -8.758 -5.959 1.00 86.69 99 GLY A C 1
ATOM 785 O O . GLY A 1 99 ? -8.211 -9.890 -5.508 1.00 86.69 99 GLY A O 1
ATOM 786 N N . ASP A 1 100 ? -7.330 -7.896 -5.998 1.00 87.69 100 ASP A N 1
ATOM 787 C CA . ASP A 1 100 ? -6.042 -8.146 -5.336 1.00 87.69 100 ASP A CA 1
ATOM 788 C C . ASP A 1 100 ? -6.119 -7.851 -3.822 1.00 87.69 100 ASP A C 1
ATOM 790 O O . ASP A 1 100 ? -5.417 -8.474 -3.020 1.00 87.69 100 ASP A O 1
ATOM 794 N N . LEU A 1 101 ? -6.981 -6.900 -3.440 1.00 92.25 101 LEU A N 1
ATOM 795 C CA . LEU A 1 101 ? -7.259 -6.484 -2.064 1.00 92.25 101 LEU A CA 1
ATOM 796 C C . LEU A 1 101 ? -8.767 -6.515 -1.789 1.00 92.25 101 LEU A C 1
ATOM 798 O O . LEU A 1 101 ? -9.564 -6.196 -2.670 1.00 92.25 101 LEU A O 1
ATOM 802 N N . THR A 1 102 ? -9.146 -6.785 -0.543 1.00 94.06 102 THR A N 1
ATOM 803 C CA . THR A 1 102 ? -10.499 -6.532 -0.028 1.00 94.06 102 THR A CA 1
ATOM 804 C C . THR A 1 102 ? -10.484 -5.242 0.780 1.00 94.06 102 THR A C 1
ATOM 806 O O . THR A 1 102 ? -9.625 -5.075 1.644 1.00 94.06 102 THR A O 1
ATOM 809 N N . TYR A 1 103 ? -11.421 -4.329 0.529 1.00 94.75 103 TYR A N 1
ATOM 810 C CA . TYR A 1 103 ? -11.627 -3.157 1.383 1.00 94.75 103 TYR A CA 1
ATOM 811 C C . TYR A 1 103 ? -12.789 -3.411 2.346 1.00 94.75 103 TYR A C 1
ATOM 813 O O . TYR A 1 103 ? -13.856 -3.830 1.903 1.00 94.75 103 TYR A O 1
ATOM 821 N N . HIS A 1 104 ? -12.567 -3.149 3.635 1.00 93.38 104 HIS A N 1
ATOM 822 C CA . HIS A 1 104 ? -13.531 -3.311 4.729 1.00 93.38 104 HIS A CA 1
ATOM 823 C C . HIS A 1 104 ? -14.035 -1.932 5.183 1.00 93.38 104 HIS A C 1
ATOM 825 O O . HIS A 1 104 ? -13.322 -1.259 5.939 1.00 93.38 104 HIS A O 1
ATOM 831 N N . PRO A 1 105 ? -15.221 -1.472 4.733 1.00 91.12 105 PRO A N 1
ATOM 832 C CA . PRO A 1 105 ? -15.710 -0.116 4.999 1.00 91.12 105 PRO A CA 1
ATOM 833 C C . PRO A 1 105 ? -15.858 0.204 6.490 1.00 91.12 105 PRO A C 1
ATOM 835 O O . PRO A 1 105 ? -15.552 1.310 6.915 1.00 91.12 105 PRO A O 1
ATOM 838 N N . GLU A 1 106 ? -16.266 -0.773 7.297 1.00 93.12 106 GLU A N 1
ATOM 839 C CA . GLU A 1 106 ? -16.477 -0.645 8.743 1.00 93.12 106 GLU A CA 1
ATOM 840 C C . GLU A 1 106 ? -15.209 -0.326 9.543 1.00 93.12 106 GLU A C 1
ATOM 842 O O . GLU A 1 106 ? -15.292 0.237 10.632 1.00 93.12 106 GLU A O 1
ATOM 847 N N . THR A 1 107 ? -14.037 -0.688 9.020 1.00 91.00 107 THR A N 1
ATOM 848 C CA . THR A 1 107 ? -12.744 -0.448 9.686 1.00 91.00 107 THR A CA 1
ATOM 849 C C . THR A 1 107 ? -11.818 0.460 8.884 1.00 91.00 107 THR A C 1
ATOM 851 O O . THR A 1 107 ? -10.742 0.806 9.368 1.00 91.00 107 THR A O 1
ATOM 854 N N . GLU A 1 108 ? -12.217 0.833 7.666 1.00 93.31 108 GLU A N 1
ATOM 855 C CA . GLU A 1 108 ? -11.407 1.561 6.685 1.00 93.31 108 GLU A CA 1
ATOM 856 C C . GLU A 1 108 ? -10.066 0.870 6.363 1.00 93.31 108 GLU A C 1
ATOM 858 O O . GLU A 1 108 ? -9.055 1.515 6.059 1.00 93.31 108 GLU A O 1
ATOM 863 N N . GLN A 1 109 ? -10.043 -0.465 6.419 1.00 94.69 109 GLN A N 1
ATOM 864 C CA . GLN A 1 109 ? -8.838 -1.268 6.212 1.00 94.69 109 GLN A CA 1
ATOM 865 C C . GLN A 1 109 ? -8.857 -2.020 4.886 1.00 94.69 109 GLN A C 1
ATOM 867 O O . GLN A 1 109 ? -9.888 -2.491 4.411 1.00 94.69 109 GLN A O 1
ATOM 872 N N . TYR A 1 110 ? -7.664 -2.179 4.324 1.00 94.50 110 TYR A N 1
ATOM 873 C CA . TYR A 1 110 ? -7.386 -3.019 3.173 1.00 94.50 110 TYR A CA 1
ATOM 874 C C . TYR A 1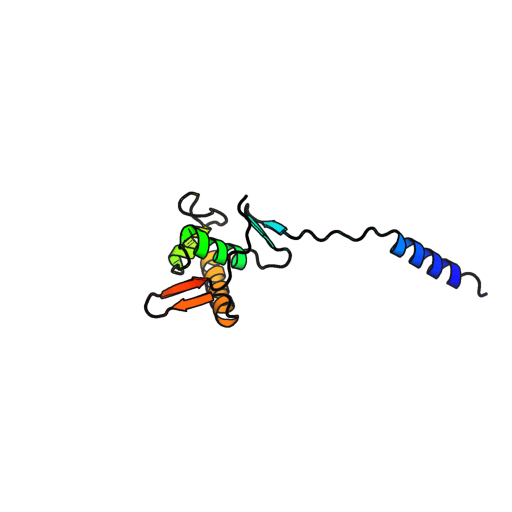 110 ? -6.776 -4.333 3.653 1.00 94.50 110 TYR A C 1
ATOM 876 O O . TYR A 1 110 ? -5.807 -4.329 4.413 1.00 94.50 110 TYR A O 1
ATOM 884 N N . GLU A 1 111 ? -7.330 -5.447 3.193 1.00 93.12 111 GLU A N 1
ATOM 885 C CA . GLU A 1 111 ? -6.842 -6.799 3.432 1.00 93.12 111 GLU A CA 1
ATOM 886 C C . GLU A 1 111 ? -6.235 -7.370 2.153 1.00 93.12 111 GLU A C 1
ATOM 888 O O . GLU A 1 111 ? -6.842 -7.306 1.083 1.00 93.12 111 GLU A O 1
ATOM 893 N N . ALA A 1 112 ? -5.036 -7.939 2.259 1.00 85.69 112 ALA A N 1
ATOM 894 C CA . ALA A 1 112 ? -4.400 -8.608 1.133 1.00 85.69 112 ALA A CA 1
ATOM 895 C C . ALA A 1 112 ? -4.979 -10.016 0.945 1.00 85.69 112 ALA A C 1
ATOM 897 O O . ALA A 1 112 ? -4.827 -10.871 1.813 1.00 85.69 112 ALA A O 1
ATOM 898 N N . ILE A 1 113 ? -5.610 -10.265 -0.207 1.00 79.44 113 ILE A N 1
ATOM 899 C CA . ILE A 1 113 ? -6.140 -11.593 -0.563 1.00 79.44 113 ILE A CA 1
ATOM 900 C C . ILE A 1 113 ? -5.007 -12.486 -1.085 1.00 79.44 113 ILE A C 1
ATOM 902 O O . ILE A 1 113 ? -4.956 -13.689 -0.826 1.00 79.44 113 ILE A O 1
ATOM 906 N N . LYS A 1 114 ? -4.067 -11.888 -1.824 1.00 65.62 114 LYS A N 1
ATOM 907 C CA . LYS A 1 114 ? -2.888 -12.577 -2.352 1.00 65.62 114 LYS A CA 1
ATOM 908 C C . LYS A 1 114 ? -1.773 -12.626 -1.311 1.00 65.62 114 LYS A C 1
ATOM 910 O O . LYS A 1 114 ? -1.473 -11.631 -0.651 1.00 65.62 114 LYS A O 1
ATOM 915 N N . LYS A 1 115 ? -1.111 -13.785 -1.216 1.00 58.09 115 LYS A N 1
ATOM 916 C CA . LYS A 1 115 ? 0.151 -13.919 -0.476 1.00 58.09 115 LYS A CA 1
ATOM 917 C C . LYS A 1 115 ? 1.188 -12.956 -1.076 1.00 58.09 115 LYS A C 1
ATOM 919 O O . LYS A 1 115 ? 1.192 -12.767 -2.294 1.00 58.09 115 LYS A O 1
ATOM 924 N N . PRO A 1 116 ? 2.050 -12.340 -0.251 1.00 57.19 116 PRO A N 1
ATOM 925 C CA . PRO A 1 116 ? 3.058 -11.419 -0.745 1.00 57.19 116 PRO A CA 1
ATOM 926 C C . PRO A 1 116 ? 4.004 -12.193 -1.659 1.00 57.19 116 PRO A C 1
ATOM 928 O O . PRO A 1 116 ? 4.560 -13.213 -1.263 1.00 57.19 116 PRO A O 1
ATOM 931 N N . SER A 1 117 ? 4.160 -11.710 -2.889 1.00 52.47 117 SER A N 1
ATOM 932 C CA . SER A 1 117 ? 5.047 -12.330 -3.878 1.00 52.47 117 SER A CA 1
ATOM 933 C C . SER A 1 117 ? 6.517 -11.958 -3.670 1.00 52.47 117 SER A C 1
ATOM 935 O O . SER A 1 117 ? 7.366 -12.370 -4.447 1.00 52.47 117 SER A O 1
ATOM 937 N N . THR A 1 118 ? 6.821 -11.138 -2.665 1.00 46.97 118 THR A N 1
ATOM 938 C CA . THR A 1 118 ? 8.180 -10.670 -2.402 1.00 46.97 118 THR A CA 1
ATOM 939 C C . THR A 1 118 ? 8.875 -11.630 -1.447 1.00 46.97 118 THR A C 1
ATOM 941 O O . THR A 1 118 ? 8.487 -11.729 -0.276 1.00 46.97 118 THR A O 1
ATOM 944 N N . THR A 1 119 ? 9.918 -12.298 -1.923 1.00 46.59 119 THR A N 1
ATOM 945 C CA . THR A 1 119 ? 10.836 -13.063 -1.076 1.00 46.59 119 THR A CA 1
ATOM 946 C C . THR A 1 119 ? 11.618 -12.085 -0.184 1.00 46.59 119 THR A C 1
ATOM 948 O O . THR A 1 119 ? 12.073 -11.050 -0.681 1.00 46.59 119 THR A O 1
ATOM 951 N N . PRO A 1 120 ? 11.747 -12.323 1.135 1.00 46.94 120 PRO A N 1
ATOM 952 C CA . PRO A 1 120 ? 12.611 -11.504 1.980 1.00 46.94 120 PRO A CA 1
ATOM 953 C C . PRO A 1 120 ? 14.060 -11.584 1.479 1.00 46.94 120 PRO A C 1
ATOM 955 O O . PRO A 1 120 ? 14.541 -12.686 1.221 1.00 46.94 120 PRO A O 1
ATOM 958 N N . LEU A 1 121 ? 14.728 -10.430 1.361 1.00 43.53 121 LEU A N 1
ATOM 959 C CA . LEU A 1 121 ? 16.194 -10.355 1.329 1.00 43.53 121 LEU A CA 1
ATOM 960 C C . LEU A 1 121 ? 16.763 -10.678 2.714 1.00 43.53 121 LEU A C 1
ATOM 962 O O . LEU A 1 121 ? 16.140 -10.228 3.709 1.00 43.53 121 LEU A O 1
#

Secondary structure (DSSP, 8-state):
--SHHHHHHHHHHHHHHTS------SEEEETTEEEETTS-HHHHHHHHHHHHTSTTEEEHHHHHHHHHSPTTTS---S---HHHHHHHHHHHHHHHHTTSEEEETTTTEEEE-SPP-----

Foldseek 3Di:
DPPPPVVVVVVVVVVVVPPDPPPDDQWDQALNFTDGPPDDPLLLQLLCQCVVQVVFKDALVQSLQQCCPPPPSHPNSDHDDPVVSVVSVVSQVVCCVVVQWPQDPVVNMIGGPDDRPTDDD